Protein AF-A0A0H5R358-F1 (afdb_monomer_lite)

Organism: NCBI:txid70186

InterPro domains:
  IPR004839 Aminotransferase, class I/classII, large domain [PF00155] (1-99)
  IPR015421 Pyridoxal phosphate-dependent transferase, major domain [G3DSA:3.40.640.10] (1-116)
  IPR015424 Pyridoxal phosphate-dependent transferase [SSF53383] (1-112)
  IPR050087 8-amino-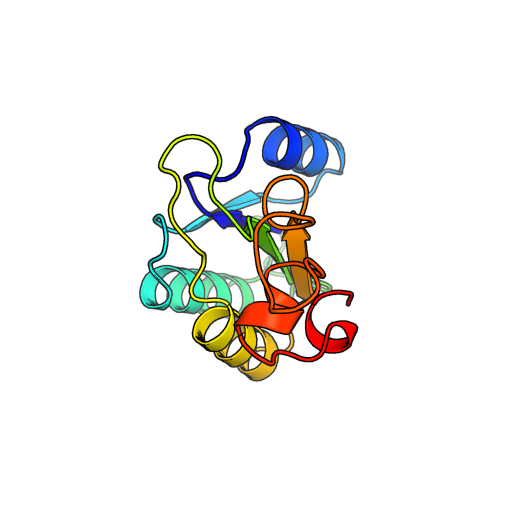7-oxononanoate synthase class-II [PTHR13693] (1-115)

Structure (mmCIF, N/CA/C/O backbone):
data_AF-A0A0H5R358-F1
#
_entry.id   AF-A0A0H5R358-F1
#
loop_
_atom_site.group_PDB
_atom_site.id
_atom_site.type_symbol
_atom_site.label_atom_id
_atom_site.label_alt_id
_atom_site.label_comp_id
_atom_site.label_asym_id
_atom_site.label_entity_id
_atom_site.label_seq_id
_atom_site.pdbx_PDB_ins_code
_atom_site.Cartn_x
_atom_site.Cartn_y
_atom_site.Cartn_z
_atom_site.occupancy
_atom_site.B_iso_or_equiv
_atom_site.auth_seq_id
_atom_site.auth_comp_id
_atom_site.auth_asym_id
_atom_site.auth_atom_id
_atom_site.pdbx_PDB_model_num
ATOM 1 N N . ILE A 1 1 ? 7.363 -2.972 -6.945 1.00 93.75 1 ILE A N 1
ATOM 2 C CA . ILE A 1 1 ? 6.728 -2.533 -5.684 1.00 93.75 1 ILE A CA 1
ATOM 3 C C . ILE A 1 1 ? 6.720 -1.013 -5.681 1.00 93.75 1 ILE A C 1
ATOM 5 O O . ILE A 1 1 ? 7.726 -0.417 -6.056 1.00 93.75 1 ILE A O 1
ATOM 9 N N . ILE A 1 2 ? 5.587 -0.406 -5.356 1.00 95.81 2 ILE A N 1
ATOM 10 C CA . ILE A 1 2 ? 5.404 1.039 -5.220 1.00 95.81 2 ILE A CA 1
ATOM 11 C C . ILE A 1 2 ? 5.009 1.283 -3.761 1.00 95.81 2 ILE A C 1
ATOM 13 O O . ILE A 1 2 ? 4.002 0.745 -3.319 1.00 95.81 2 ILE A O 1
ATOM 17 N N . SER A 1 3 ? 5.826 2.013 -3.010 1.00 95.31 3 SER A N 1
ATOM 18 C CA . SER A 1 3 ? 5.650 2.238 -1.569 1.00 95.31 3 SER A CA 1
ATOM 19 C C . SER A 1 3 ? 5.362 3.704 -1.291 1.00 95.31 3 SER A C 1
ATOM 21 O O . SER A 1 3 ? 5.965 4.560 -1.940 1.00 95.31 3 SER A O 1
ATOM 23 N N . ASP A 1 4 ? 4.505 3.990 -0.316 1.00 95.00 4 ASP A N 1
ATOM 24 C CA . ASP A 1 4 ? 4.412 5.332 0.266 1.00 95.00 4 ASP A CA 1
ATOM 25 C C . ASP A 1 4 ? 5.766 5.703 0.904 1.00 95.00 4 ASP A C 1
ATOM 27 O O . ASP A 1 4 ? 6.511 4.814 1.348 1.00 95.00 4 ASP A O 1
ATOM 31 N N . SER A 1 5 ? 6.126 6.989 0.892 1.00 92.94 5 SER A N 1
ATOM 32 C CA . SER A 1 5 ? 7.395 7.481 1.436 1.00 92.94 5 SER A CA 1
ATOM 33 C C . SER A 1 5 ? 7.502 7.403 2.957 1.00 92.94 5 SER A C 1
ATOM 35 O O . SER A 1 5 ? 8.629 7.345 3.446 1.00 92.94 5 SER A O 1
ATOM 37 N N . CYS A 1 6 ? 6.379 7.380 3.682 1.00 90.88 6 CYS A N 1
ATOM 38 C CA . CYS A 1 6 ? 6.351 7.244 5.143 1.00 90.88 6 CYS A CA 1
ATOM 39 C C . CYS A 1 6 ? 6.057 5.814 5.616 1.00 90.88 6 CYS A C 1
ATOM 41 O O . CYS A 1 6 ? 5.940 5.585 6.815 1.00 90.88 6 CYS A O 1
ATOM 43 N N . ASN A 1 7 ? 5.985 4.833 4.707 1.00 86.88 7 ASN A N 1
ATOM 44 C CA . ASN A 1 7 ? 5.925 3.432 5.124 1.00 86.88 7 ASN A CA 1
ATOM 45 C C . ASN A 1 7 ? 7.152 3.061 5.963 1.00 86.88 7 ASN A C 1
ATOM 47 O O . ASN A 1 7 ? 8.292 3.437 5.659 1.00 86.88 7 ASN A O 1
ATOM 51 N N . HIS A 1 8 ? 6.925 2.219 6.961 1.00 78.44 8 HIS A N 1
ATOM 52 C CA . HIS A 1 8 ? 7.939 1.723 7.859 1.00 78.44 8 HIS A CA 1
ATOM 53 C C . HIS A 1 8 ? 9.056 1.029 7.077 1.00 78.44 8 HIS A C 1
ATOM 55 O O . HIS A 1 8 ? 8.849 0.208 6.174 1.00 78.44 8 HIS A O 1
ATOM 61 N N . SER A 1 9 ? 10.292 1.354 7.452 1.00 71.88 9 SER A N 1
ATOM 62 C CA . SER A 1 9 ? 11.487 0.905 6.734 1.00 71.88 9 SER A CA 1
ATOM 63 C C . SER A 1 9 ? 11.598 -0.624 6.623 1.00 71.88 9 SER A C 1
ATOM 65 O O . SER A 1 9 ? 12.171 -1.118 5.648 1.00 71.88 9 SER A O 1
ATOM 67 N N . SER A 1 10 ? 11.004 -1.385 7.554 1.00 73.75 10 SER A N 1
ATOM 68 C CA . SER A 1 10 ? 10.988 -2.856 7.512 1.00 73.75 10 SER A CA 1
ATOM 69 C C . SER A 1 10 ? 10.298 -3.407 6.259 1.00 73.75 10 SER A C 1
ATOM 71 O O . SER A 1 10 ? 10.812 -4.346 5.646 1.00 73.75 10 SER A O 1
ATOM 73 N N . ILE A 1 11 ? 9.194 -2.792 5.823 1.00 72.50 11 ILE A N 1
ATOM 74 C CA . ILE A 1 11 ? 8.452 -3.176 4.615 1.00 72.50 11 ILE A CA 1
ATOM 75 C C . ILE A 1 11 ? 9.332 -2.962 3.382 1.00 72.50 11 ILE A C 1
ATOM 77 O O . ILE A 1 11 ? 9.452 -3.833 2.516 1.00 72.50 11 ILE A O 1
ATOM 81 N N . VAL A 1 12 ? 10.000 -1.808 3.319 1.00 71.06 12 VAL A N 1
ATOM 82 C CA . VAL A 1 12 ?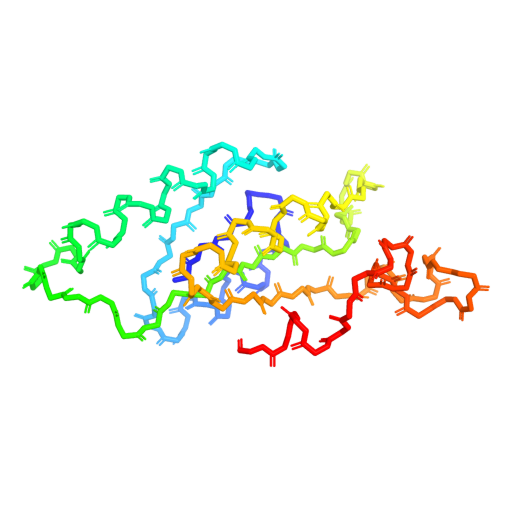 10.884 -1.439 2.207 1.00 71.06 12 VAL A CA 1
ATOM 83 C C . VAL A 1 12 ? 12.093 -2.374 2.137 1.00 71.06 12 VAL A C 1
ATOM 85 O O . VAL A 1 12 ? 12.491 -2.784 1.046 1.00 71.06 12 VAL A O 1
ATOM 88 N N . ILE A 1 13 ? 12.668 -2.751 3.281 1.00 75.56 13 ILE A N 1
ATOM 89 C CA . ILE A 1 13 ? 13.791 -3.696 3.351 1.00 75.56 13 ILE A CA 1
ATOM 90 C C . ILE A 1 13 ? 13.354 -5.091 2.887 1.00 75.56 13 ILE A C 1
ATOM 92 O O . ILE A 1 13 ? 14.015 -5.668 2.020 1.00 75.56 13 ILE A O 1
ATOM 96 N N . GLY A 1 14 ? 12.222 -5.607 3.375 1.00 77.88 14 GLY A N 1
ATOM 97 C CA . GLY A 1 14 ? 11.674 -6.895 2.929 1.00 77.88 14 GLY A CA 1
ATOM 98 C C . GLY A 1 14 ? 11.402 -6.922 1.420 1.00 77.88 14 GLY A C 1
ATOM 99 O O . GLY A 1 14 ? 11.777 -7.866 0.722 1.00 77.88 14 GLY A O 1
ATOM 100 N N . ALA A 1 15 ? 10.856 -5.828 0.884 1.00 75.62 15 ALA A N 1
ATOM 101 C CA . ALA A 1 15 ? 10.660 -5.636 -0.548 1.00 75.62 15 ALA A CA 1
ATOM 102 C C . ALA A 1 15 ? 11.980 -5.678 -1.343 1.00 75.62 15 ALA A C 1
ATOM 104 O O . ALA A 1 15 ? 12.011 -6.265 -2.427 1.00 75.62 15 ALA A O 1
ATOM 105 N N . ARG A 1 16 ? 13.082 -5.114 -0.824 1.00 75.94 16 ARG A N 1
ATOM 106 C CA . ARG A 1 16 ? 14.395 -5.150 -1.505 1.00 75.94 16 ARG A CA 1
ATOM 107 C C . ARG A 1 16 ? 14.963 -6.561 -1.577 1.00 75.94 16 ARG A C 1
ATOM 109 O O . ARG A 1 16 ? 15.494 -6.941 -2.618 1.00 75.94 16 ARG A O 1
ATOM 116 N N . LEU A 1 17 ? 14.819 -7.338 -0.504 1.00 81.25 17 LEU A N 1
ATOM 117 C CA . LEU A 1 17 ? 15.312 -8.718 -0.437 1.00 81.25 17 LEU A CA 1
ATOM 118 C C . LEU A 1 17 ? 14.615 -9.644 -1.446 1.00 81.25 17 LEU A C 1
ATOM 120 O O . LEU A 1 17 ? 15.211 -10.619 -1.890 1.00 81.25 17 LEU A O 1
ATOM 124 N N . SER A 1 18 ? 13.396 -9.306 -1.880 1.00 80.38 18 SER A N 1
ATOM 125 C CA . SER A 1 18 ? 12.670 -10.055 -2.917 1.00 80.38 18 SER A CA 1
ATOM 126 C C . SER A 1 18 ? 13.233 -9.896 -4.342 1.00 80.38 18 SER A C 1
ATOM 128 O O . SER A 1 18 ? 12.768 -10.562 -5.266 1.00 80.38 18 SER A O 1
ATOM 130 N N . GLY A 1 19 ? 14.191 -8.984 -4.559 1.00 83.50 19 GLY A N 1
ATOM 131 C CA . GLY A 1 19 ? 14.699 -8.637 -5.892 1.00 83.50 19 GLY A CA 1
ATOM 132 C C . GLY A 1 19 ? 13.748 -7.764 -6.722 1.00 83.50 19 GLY A C 1
ATOM 133 O O . GLY A 1 19 ? 14.028 -7.466 -7.886 1.00 83.50 19 GLY A O 1
ATOM 134 N N . ALA A 1 20 ? 12.625 -7.327 -6.148 1.00 88.00 20 ALA A N 1
ATOM 135 C CA . ALA A 1 20 ? 11.695 -6.428 -6.812 1.00 88.00 20 ALA A CA 1
ATOM 136 C C . ALA A 1 20 ? 12.289 -5.024 -7.002 1.00 88.00 20 ALA A C 1
ATOM 138 O O . ALA A 1 20 ? 12.970 -4.476 -6.136 1.00 88.00 20 ALA A O 1
ATOM 139 N N . VAL A 1 21 ? 11.944 -4.381 -8.120 1.00 91.50 21 VAL A N 1
ATOM 140 C CA . VAL A 1 21 ? 12.214 -2.949 -8.293 1.00 91.50 21 VAL A CA 1
ATOM 141 C C . VAL A 1 21 ? 11.262 -2.156 -7.407 1.00 91.50 21 VAL A C 1
ATOM 143 O O . VAL A 1 21 ? 10.040 -2.338 -7.471 1.00 91.50 21 VAL A O 1
ATOM 146 N N . ILE A 1 22 ? 11.835 -1.266 -6.602 1.00 92.00 22 ILE A N 1
ATOM 147 C CA . ILE A 1 22 ? 11.098 -0.389 -5.697 1.00 92.00 22 ILE A CA 1
ATOM 148 C C . ILE A 1 22 ? 11.017 1.004 -6.299 1.00 92.00 22 ILE A C 1
ATOM 150 O O . ILE A 1 22 ? 12.016 1.563 -6.752 1.00 92.00 22 ILE A O 1
ATOM 154 N N . LYS A 1 23 ? 9.813 1.560 -6.279 1.00 94.31 23 LYS A N 1
ATOM 155 C CA . LYS A 1 23 ? 9.551 2.978 -6.490 1.00 94.31 23 LYS A CA 1
ATOM 156 C C . LYS A 1 23 ? 8.833 3.517 -5.264 1.00 94.31 23 LYS A C 1
ATOM 158 O O . LYS A 1 23 ? 8.128 2.768 -4.5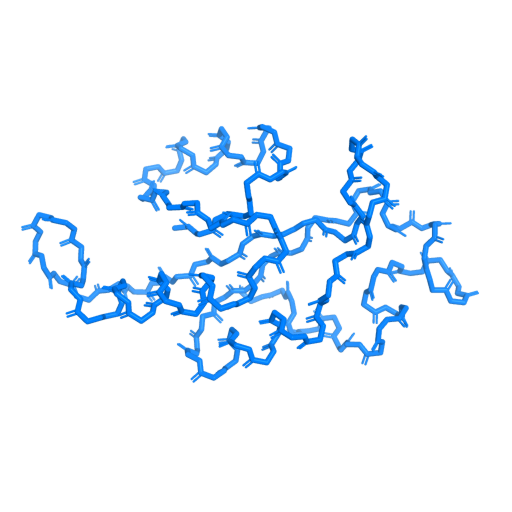93 1.00 94.31 23 LYS A O 1
ATOM 163 N N . VAL A 1 24 ? 9.025 4.795 -4.990 1.00 95.06 24 VAL A N 1
ATOM 164 C CA . VAL A 1 24 ? 8.392 5.483 -3.867 1.00 95.06 24 VAL A CA 1
ATOM 165 C C . VAL A 1 24 ? 7.528 6.599 -4.432 1.00 95.06 24 VAL A C 1
ATOM 167 O O . VAL A 1 24 ? 7.977 7.282 -5.356 1.00 95.06 24 VAL A O 1
ATOM 170 N N . PHE A 1 25 ? 6.305 6.736 -3.927 1.00 96.88 25 PHE A N 1
ATOM 171 C CA . PHE A 1 25 ? 5.449 7.894 -4.183 1.00 96.88 25 PHE A CA 1
ATOM 172 C C . PHE A 1 25 ? 5.411 8.782 -2.939 1.00 96.88 25 PHE A C 1
ATOM 174 O O . PHE A 1 25 ? 5.696 8.316 -1.835 1.00 96.88 25 PHE A O 1
ATOM 181 N N . LYS A 1 26 ? 5.133 10.071 -3.128 1.00 96.81 26 LYS A N 1
ATOM 182 C CA . LYS A 1 26 ? 5.050 11.028 -2.016 1.00 96.81 26 LYS A CA 1
ATOM 183 C C . LYS A 1 26 ? 3.927 10.661 -1.045 1.00 96.81 26 LYS A C 1
ATOM 185 O O . LYS A 1 26 ? 2.865 10.225 -1.478 1.00 96.81 26 LYS A O 1
ATOM 190 N N . HIS A 1 27 ? 4.165 10.902 0.241 1.00 95.38 27 HIS A N 1
ATOM 191 C CA . HIS A 1 27 ? 3.235 10.573 1.313 1.00 95.38 27 HIS A CA 1
ATOM 192 C C . HIS A 1 27 ? 1.814 11.080 1.045 1.00 95.38 27 HIS A C 1
ATOM 194 O O . HIS A 1 27 ? 1.629 12.272 0.792 1.00 95.38 27 HIS A O 1
ATOM 200 N N . GLN A 1 28 ? 0.840 10.166 1.062 1.00 92.50 28 GLN A N 1
ATOM 201 C CA . GLN A 1 28 ? -0.584 10.433 0.798 1.00 92.50 28 GLN A CA 1
ATOM 202 C C . GLN A 1 28 ? -0.901 11.130 -0.545 1.00 92.50 28 GLN A C 1
ATOM 204 O O . GLN A 1 28 ? -2.033 11.555 -0.782 1.00 92.50 28 GLN A O 1
ATOM 209 N N . ASP A 1 29 ? 0.052 11.207 -1.477 1.00 97.25 29 ASP A N 1
ATOM 210 C CA . ASP A 1 29 ? -0.145 11.830 -2.787 1.00 97.25 29 ASP A CA 1
ATOM 211 C C . ASP A 1 29 ? -0.621 10.785 -3.803 1.00 97.25 29 ASP A C 1
ATOM 213 O O . ASP A 1 29 ? 0.149 10.122 -4.511 1.00 97.25 29 ASP A O 1
ATOM 217 N N . THR A 1 30 ? -1.939 10.638 -3.889 1.00 96.38 30 THR A N 1
ATOM 218 C CA . THR A 1 30 ? -2.588 9.703 -4.815 1.00 96.38 30 THR A CA 1
ATOM 219 C C . THR A 1 30 ? -2.361 10.073 -6.286 1.00 96.38 30 THR A C 1
ATOM 221 O O . THR A 1 30 ? -2.330 9.190 -7.149 1.00 96.38 30 THR A O 1
ATOM 224 N N . SER A 1 31 ? -2.103 11.349 -6.587 1.00 97.94 31 SER A N 1
ATOM 225 C CA . SER A 1 31 ? -1.746 11.790 -7.940 1.00 97.94 31 SER A CA 1
ATOM 226 C C . SER A 1 31 ? -0.344 11.317 -8.323 1.00 97.94 31 SER A C 1
ATOM 228 O O . SER A 1 31 ? -0.124 10.842 -9.444 1.00 97.94 31 SER A O 1
ATOM 230 N N . ASP A 1 32 ? 0.608 11.386 -7.391 1.00 98.50 32 ASP A N 1
ATOM 231 C CA . ASP A 1 32 ? 1.961 10.868 -7.591 1.00 98.50 32 ASP A CA 1
ATOM 232 C C . ASP A 1 32 ? 1.977 9.336 -7.700 1.00 98.50 32 ASP A C 1
ATOM 234 O O . ASP A 1 32 ? 2.648 8.782 -8.581 1.00 98.50 32 ASP A O 1
ATOM 238 N N . LEU A 1 33 ? 1.166 8.649 -6.887 1.00 98.44 33 LEU A N 1
ATOM 239 C CA . LEU A 1 33 ? 0.933 7.208 -7.004 1.00 98.44 33 LEU A CA 1
ATOM 240 C C . LEU A 1 33 ? 0.456 6.834 -8.416 1.00 98.44 33 LEU A C 1
ATOM 242 O O . LEU A 1 33 ? 1.069 5.990 -9.081 1.00 98.44 33 LEU A O 1
ATOM 246 N N . GLU A 1 34 ? -0.606 7.480 -8.908 1.00 98.38 34 GLU A N 1
ATOM 247 C CA . GLU A 1 34 ? -1.148 7.222 -10.245 1.00 98.38 34 GLU A CA 1
ATOM 248 C C . GLU A 1 34 ? -0.109 7.506 -11.340 1.00 98.38 34 GLU A C 1
ATOM 250 O O . GLU A 1 34 ? 0.067 6.701 -12.265 1.00 98.38 34 GLU A O 1
ATOM 255 N N . ARG A 1 35 ? 0.646 8.604 -11.220 1.00 98.50 35 ARG A N 1
ATOM 256 C CA . ARG A 1 35 ? 1.740 8.947 -12.140 1.00 98.50 35 ARG A CA 1
ATOM 257 C C . ARG A 1 35 ? 2.789 7.834 -12.207 1.00 98.50 35 ARG A C 1
ATOM 259 O O . ARG A 1 35 ? 3.205 7.446 -13.305 1.00 98.50 35 ARG A O 1
ATOM 266 N N . ILE A 1 36 ? 3.210 7.293 -11.064 1.00 98.19 36 ILE A N 1
ATOM 267 C CA . ILE A 1 36 ? 4.228 6.234 -10.988 1.00 98.19 36 ILE A CA 1
ATOM 268 C C . ILE A 1 36 ? 3.702 4.909 -11.545 1.00 98.19 36 ILE A C 1
ATOM 270 O O . ILE A 1 36 ? 4.447 4.215 -12.252 1.00 98.19 36 ILE A O 1
ATOM 274 N N . ILE A 1 37 ? 2.439 4.561 -11.286 1.00 98.19 37 ILE A N 1
ATOM 275 C CA . ILE A 1 37 ? 1.791 3.374 -11.864 1.00 98.19 37 ILE A CA 1
ATOM 276 C C . ILE A 1 37 ? 1.775 3.483 -13.388 1.00 98.19 37 ILE A C 1
ATOM 278 O O . ILE A 1 37 ? 2.313 2.606 -14.071 1.00 98.19 37 ILE A O 1
ATOM 282 N N . ARG A 1 38 ? 1.254 4.591 -13.931 1.00 98.12 38 ARG A N 1
ATOM 283 C CA . ARG A 1 38 ? 1.191 4.836 -15.381 1.00 98.12 38 ARG A CA 1
ATOM 284 C C . ARG A 1 38 ? 2.565 4.743 -16.025 1.00 98.12 38 ARG A C 1
ATOM 286 O O . ARG A 1 38 ? 2.741 4.012 -16.995 1.00 98.12 38 ARG A O 1
ATOM 293 N N . HIS A 1 39 ? 3.561 5.421 -15.457 1.00 97.56 39 HIS A N 1
ATOM 294 C CA . HIS A 1 39 ? 4.931 5.363 -15.961 1.00 97.56 39 HIS A CA 1
ATOM 295 C C . HIS A 1 39 ? 5.488 3.932 -15.931 1.00 97.56 39 HIS A C 1
ATOM 297 O O . HIS A 1 39 ? 6.234 3.525 -16.821 1.00 97.56 39 HIS A O 1
ATOM 303 N N . SER A 1 40 ? 5.170 3.150 -14.900 1.00 96.81 40 SER A N 1
ATOM 304 C CA . SER A 1 40 ? 5.637 1.764 -14.794 1.00 96.81 40 SER A CA 1
ATOM 305 C C . SER A 1 40 ? 4.994 0.870 -15.853 1.00 96.81 40 SER A C 1
ATOM 307 O O . SER A 1 40 ? 5.700 0.064 -16.453 1.00 96.81 40 SER A O 1
ATOM 309 N N . ILE A 1 41 ? 3.707 1.062 -16.144 1.00 96.69 41 ILE A N 1
ATOM 310 C CA . ILE A 1 41 ? 2.989 0.342 -17.204 1.00 96.69 41 ILE A CA 1
ATOM 311 C C . ILE A 1 41 ? 3.531 0.717 -18.589 1.00 96.69 41 ILE A C 1
ATOM 313 O O . ILE A 1 41 ? 3.856 -0.171 -19.370 1.00 96.69 41 ILE A O 1
ATOM 317 N N . ILE A 1 42 ? 3.680 2.015 -18.877 1.00 96.62 42 ILE A N 1
ATOM 318 C CA . ILE A 1 42 ? 4.098 2.520 -20.196 1.00 96.62 42 ILE A CA 1
ATOM 319 C C . ILE A 1 42 ? 5.530 2.093 -20.537 1.00 96.62 42 ILE A C 1
ATOM 321 O O . ILE A 1 42 ? 5.808 1.692 -21.663 1.00 96.62 42 ILE A O 1
ATOM 325 N N . HIS A 1 43 ? 6.455 2.194 -19.580 1.00 96.06 43 HIS A N 1
ATOM 326 C CA . HIS A 1 43 ? 7.880 1.991 -19.857 1.00 96.06 43 HIS A CA 1
ATOM 327 C C . HIS A 1 43 ? 8.397 0.591 -19.513 1.00 96.06 43 HIS A C 1
ATOM 329 O O . HIS A 1 43 ? 9.528 0.263 -19.884 1.00 96.06 43 HIS A O 1
ATOM 335 N N . GLY A 1 44 ? 7.604 -0.214 -18.803 1.00 94.44 44 GLY A N 1
ATOM 336 C CA . GLY A 1 44 ? 7.987 -1.554 -18.380 1.00 94.44 44 GLY A CA 1
ATOM 337 C C . GLY A 1 44 ? 9.192 -1.565 -17.434 1.00 94.44 44 GLY A C 1
ATOM 338 O O . GLY A 1 44 ? 9.439 -0.627 -16.667 1.00 94.44 44 GLY A O 1
ATOM 339 N N . GLN A 1 45 ? 9.931 -2.669 -17.456 1.00 93.69 45 GLN A N 1
ATOM 340 C CA . GLN A 1 45 ? 11.113 -2.882 -16.624 1.00 93.69 45 GLN A CA 1
ATOM 341 C C . GLN A 1 45 ? 12.303 -2.013 -17.089 1.00 93.69 45 GLN A C 1
ATOM 343 O O . GLN A 1 45 ? 12.540 -1.920 -18.295 1.00 93.69 45 GLN A O 1
ATOM 348 N N . PRO A 1 46 ? 13.125 -1.441 -16.180 1.00 88.88 46 PRO A N 1
ATOM 349 C CA . PRO A 1 46 ? 14.139 -0.433 -16.529 1.00 88.88 46 PRO A CA 1
ATOM 350 C C . PRO A 1 46 ? 15.178 -0.866 -17.572 1.00 88.88 46 PRO A C 1
ATOM 352 O O . PRO A 1 46 ? 15.678 -0.027 -18.313 1.00 88.88 46 PRO A O 1
ATOM 355 N N . ARG A 1 47 ? 15.507 -2.164 -17.633 1.00 88.44 47 ARG A N 1
ATOM 356 C CA . ARG A 1 47 ? 16.514 -2.709 -18.561 1.00 88.44 47 ARG A CA 1
ATOM 357 C C . ARG A 1 47 ? 15.896 -3.408 -19.765 1.00 88.44 47 ARG A C 1
ATOM 359 O O . ARG A 1 47 ? 16.270 -3.135 -20.895 1.00 88.44 47 ARG A O 1
ATOM 366 N N . SER A 1 48 ? 14.950 -4.310 -19.523 1.00 92.88 48 SER A N 1
ATOM 367 C CA . SER A 1 48 ? 14.377 -5.154 -20.574 1.00 92.88 48 SER A CA 1
ATOM 368 C C . SER A 1 48 ? 13.226 -4.488 -21.327 1.00 92.88 48 SER A C 1
ATOM 370 O O . SER A 1 48 ? 12.815 -5.009 -22.359 1.00 92.88 48 SER A O 1
ATOM 372 N N . ARG A 1 49 ? 12.660 -3.392 -20.790 1.00 93.44 49 ARG A N 1
ATOM 373 C CA . ARG A 1 49 ? 11.418 -2.744 -21.257 1.00 93.44 49 ARG A CA 1
ATOM 374 C C . ARG A 1 49 ? 10.208 -3.681 -21.326 1.00 93.44 49 ARG A C 1
ATOM 376 O O . ARG A 1 49 ? 9.154 -3.294 -21.817 1.00 93.44 49 ARG A O 1
ATOM 383 N N . ARG A 1 50 ? 10.330 -4.905 -20.803 1.00 95.31 50 ARG A N 1
ATOM 384 C CA . ARG A 1 50 ? 9.229 -5.865 -20.759 1.00 95.31 50 ARG A CA 1
ATOM 385 C C . ARG A 1 50 ? 8.136 -5.353 -19.822 1.00 95.31 50 ARG A C 1
ATOM 387 O O . ARG A 1 50 ? 8.470 -4.723 -18.812 1.00 95.31 50 ARG A O 1
ATOM 394 N N . PRO A 1 51 ? 6.860 -5.652 -20.107 1.00 95.56 51 PRO A N 1
ATOM 395 C CA . PRO A 1 51 ? 5.774 -5.359 -19.187 1.00 95.56 51 PRO A CA 1
ATOM 396 C C . PRO A 1 51 ? 6.032 -5.946 -17.795 1.00 95.56 51 PRO A C 1
ATOM 398 O O . PRO A 1 51 ? 6.669 -6.994 -17.637 1.00 95.56 51 PRO A O 1
ATOM 401 N N . TRP A 1 52 ? 5.528 -5.265 -16.772 1.00 94.81 52 TRP A N 1
ATOM 402 C CA . TRP A 1 52 ? 5.478 -5.829 -15.428 1.00 94.81 52 TRP A CA 1
ATOM 403 C C . TRP A 1 52 ? 4.390 -6.895 -15.371 1.00 94.81 52 TRP A C 1
ATOM 405 O O . TRP A 1 52 ? 3.265 -6.649 -15.791 1.00 94.81 52 TRP A O 1
ATOM 415 N N . THR A 1 53 ? 4.711 -8.064 -14.823 1.00 92.25 53 THR A N 1
ATOM 416 C CA . THR A 1 53 ? 3.713 -9.114 -14.568 1.00 92.25 53 THR A CA 1
ATOM 417 C C . THR A 1 53 ? 2.884 -8.817 -13.325 1.00 92.25 53 THR A C 1
ATOM 419 O O . THR A 1 53 ? 1.726 -9.214 -13.251 1.00 92.25 53 THR A O 1
ATOM 422 N N . LYS A 1 54 ? 3.471 -8.114 -12.348 1.00 93.00 54 LYS A N 1
ATOM 423 C CA . LYS A 1 54 ? 2.809 -7.667 -11.122 1.00 93.00 54 LYS A CA 1
ATOM 424 C C . LYS A 1 54 ? 3.332 -6.298 -10.700 1.00 93.00 54 LYS A C 1
ATOM 426 O O . LYS A 1 54 ? 4.542 -6.063 -10.688 1.00 93.00 54 LYS A O 1
ATOM 431 N N . ILE A 1 55 ? 2.416 -5.420 -10.306 1.00 95.50 55 ILE A N 1
ATOM 432 C CA . ILE A 1 55 ? 2.714 -4.154 -9.636 1.00 95.50 55 ILE A CA 1
ATOM 433 C C . ILE A 1 55 ? 1.988 -4.193 -8.295 1.00 95.50 55 ILE A C 1
ATOM 435 O O . ILE A 1 55 ? 0.765 -4.225 -8.270 1.00 95.50 55 ILE A O 1
ATOM 439 N N . LEU A 1 56 ? 2.754 -4.224 -7.207 1.00 95.00 56 LEU A N 1
ATOM 440 C CA . LEU A 1 56 ? 2.246 -4.186 -5.838 1.00 95.00 56 LEU A CA 1
ATOM 441 C C . LEU A 1 56 ? 2.422 -2.780 -5.268 1.00 95.00 56 LEU A C 1
ATOM 443 O O . LEU A 1 56 ? 3.553 -2.285 -5.253 1.00 95.00 56 LEU A O 1
ATOM 447 N N . VAL A 1 57 ? 1.325 -2.174 -4.828 1.00 95.88 57 VAL A N 1
ATOM 448 C CA . VAL A 1 57 ? 1.266 -0.922 -4.070 1.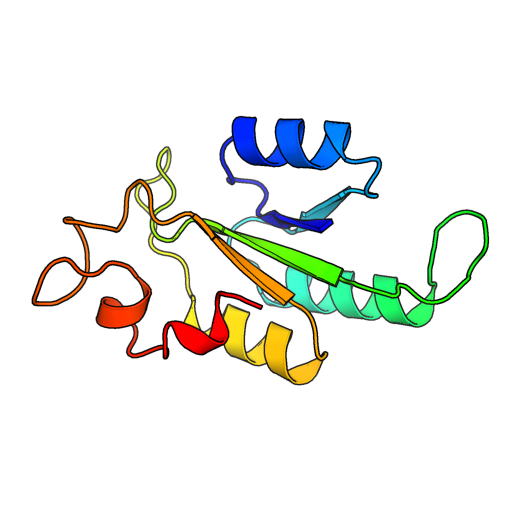00 95.88 57 VAL A CA 1
ATOM 449 C C . VAL A 1 57 ? 1.202 -1.257 -2.585 1.00 95.88 57 VAL A C 1
ATOM 451 O O . VAL A 1 57 ? 0.479 -2.173 -2.201 1.00 95.88 57 VAL A O 1
ATOM 454 N N . VAL A 1 58 ? 1.968 -0.543 -1.766 1.00 94.50 58 VAL A N 1
ATOM 455 C CA . VAL A 1 58 ? 2.045 -0.770 -0.320 1.00 94.50 58 VAL A CA 1
ATOM 456 C C . VAL A 1 58 ? 1.809 0.534 0.432 1.00 94.50 58 VAL A C 1
ATOM 458 O O . VAL A 1 58 ? 2.453 1.536 0.112 1.00 94.50 58 VAL A O 1
ATOM 461 N N . VAL A 1 59 ? 0.923 0.504 1.427 1.00 94.50 59 VAL A N 1
ATOM 462 C CA . VAL A 1 59 ? 0.566 1.625 2.321 1.00 94.50 59 VAL A CA 1
ATOM 463 C C . VAL A 1 59 ? 0.360 1.117 3.754 1.00 94.50 59 VAL A C 1
ATOM 465 O O . VAL A 1 59 ? 0.114 -0.077 3.938 1.00 94.50 59 VAL A O 1
ATOM 468 N N . GLU A 1 60 ? 0.405 1.998 4.751 1.00 92.44 60 GLU A N 1
ATOM 469 C CA . GLU A 1 60 ? -0.027 1.701 6.128 1.00 92.44 60 GLU A CA 1
ATOM 470 C C . GLU A 1 60 ? -1.453 2.201 6.367 1.00 92.44 60 GLU A C 1
ATOM 472 O O . GLU A 1 60 ? -1.842 3.242 5.847 1.00 92.44 60 GLU A O 1
ATOM 477 N N . GLY A 1 61 ? -2.248 1.478 7.158 1.00 91.38 61 GLY A N 1
ATOM 478 C CA . GLY A 1 61 ? -3.584 1.924 7.558 1.00 91.38 61 GLY A CA 1
ATOM 479 C C . GLY A 1 61 ? -3.537 3.156 8.466 1.00 91.38 61 GLY A C 1
ATOM 480 O O . GLY A 1 61 ? -4.258 4.127 8.229 1.00 91.38 61 GLY A O 1
ATOM 481 N N . ILE A 1 62 ? -2.657 3.118 9.472 1.00 92.56 62 ILE A N 1
ATOM 482 C CA . ILE A 1 62 ? -2.222 4.282 10.254 1.00 92.56 62 ILE A CA 1
ATOM 483 C C . ILE A 1 62 ? -0.713 4.388 10.116 1.00 92.56 62 ILE A C 1
ATOM 485 O O . ILE A 1 62 ? -0.009 3.440 10.464 1.00 92.56 62 ILE A O 1
ATOM 489 N N . TYR A 1 63 ? -0.237 5.552 9.689 1.00 89.75 63 TYR A N 1
ATOM 490 C 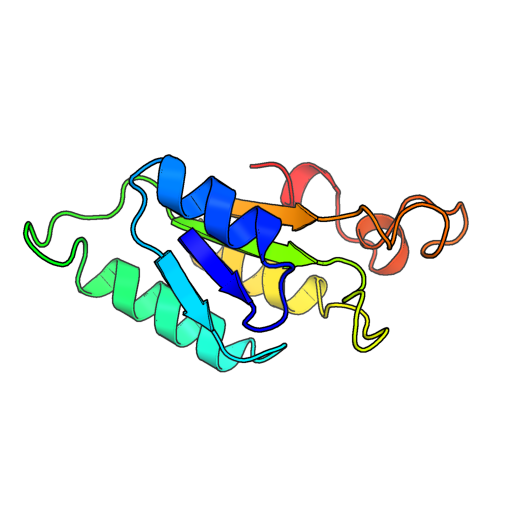CA . TYR A 1 63 ? 1.185 5.853 9.635 1.00 89.75 63 TYR A CA 1
ATOM 491 C C . TYR A 1 63 ? 1.710 6.100 11.041 1.00 89.75 63 TYR A C 1
ATOM 493 O O . TYR A 1 63 ? 1.310 7.037 11.730 1.00 89.75 63 TYR A O 1
ATOM 501 N N . SER A 1 64 ? 2.576 5.200 11.493 1.00 76.88 64 SER A N 1
ATOM 502 C CA . SER A 1 64 ? 3.013 5.118 12.890 1.00 76.88 64 SER A CA 1
ATOM 503 C C . SER A 1 64 ? 3.714 6.363 13.439 1.00 76.88 64 SER A C 1
ATOM 505 O O . SER A 1 64 ? 3.598 6.642 14.633 1.00 76.88 64 SER A O 1
ATOM 507 N N . MET A 1 65 ? 4.449 7.085 12.593 1.00 76.69 65 MET A N 1
ATOM 508 C CA . MET A 1 65 ? 5.285 8.213 13.011 1.00 76.69 65 MET A CA 1
ATOM 509 C C . MET A 1 65 ? 4.487 9.519 13.068 1.00 76.69 65 MET A C 1
ATOM 511 O O . MET A 1 65 ? 4.725 10.352 13.940 1.00 76.69 65 MET A O 1
ATOM 515 N N . GLU A 1 66 ? 3.517 9.679 12.173 1.00 80.56 66 GLU A N 1
ATOM 516 C CA . GLU A 1 66 ? 2.719 10.893 12.012 1.00 80.56 66 GLU A CA 1
ATOM 517 C C . GLU A 1 66 ? 1.326 10.771 12.654 1.00 80.56 66 GLU A C 1
ATOM 519 O O . GLU A 1 66 ? 0.699 11.778 12.976 1.00 80.56 66 GLU A O 1
ATOM 524 N N . GLY A 1 67 ? 0.838 9.544 12.869 1.00 83.19 67 GLY A N 1
ATOM 525 C CA . GLY A 1 67 ? -0.514 9.257 13.359 1.00 83.19 67 GLY A CA 1
ATOM 526 C C . GLY A 1 67 ? -1.607 9.474 12.309 1.00 83.19 67 GLY A C 1
ATOM 527 O O . GLY A 1 67 ? -2.794 9.480 12.641 1.00 83.19 67 GLY A O 1
ATOM 528 N N . GLU A 1 68 ? -1.223 9.674 11.050 1.00 91.12 68 GLU A N 1
ATOM 529 C CA . GLU A 1 68 ? -2.147 9.971 9.965 1.00 91.12 68 GLU A CA 1
ATOM 530 C C . GLU A 1 68 ? -2.832 8.701 9.447 1.00 91.12 68 GLU A C 1
ATOM 532 O O . GLU A 1 68 ? -2.256 7.612 9.412 1.00 91.12 68 GLU A O 1
ATOM 537 N N . ILE A 1 69 ? -4.091 8.849 9.038 1.00 93.38 69 ILE A N 1
ATOM 538 C CA . ILE A 1 69 ? -4.913 7.761 8.511 1.00 93.38 69 ILE A CA 1
ATOM 539 C C . ILE A 1 69 ? -4.816 7.777 6.987 1.00 93.38 69 ILE A C 1
ATOM 541 O O . ILE A 1 69 ? -5.058 8.809 6.366 1.00 93.38 69 ILE A O 1
ATOM 545 N N . CYS A 1 70 ? -4.513 6.634 6.373 1.00 93.88 70 CYS A N 1
ATOM 546 C CA . CYS A 1 70 ? -4.449 6.536 4.918 1.00 93.88 70 CYS A CA 1
ATOM 547 C C . CYS A 1 70 ? -5.812 6.804 4.258 1.00 93.88 70 CYS A C 1
ATOM 549 O O . CYS A 1 70 ? -6.826 6.211 4.640 1.00 93.88 70 CYS A O 1
ATOM 551 N N . ASP A 1 71 ? -5.820 7.612 3.191 1.00 94.19 71 ASP A N 1
ATOM 552 C CA . ASP A 1 71 ? -6.944 7.705 2.250 1.00 94.19 71 ASP A CA 1
ATOM 553 C C . ASP A 1 71 ? -7.073 6.420 1.404 1.00 94.19 71 ASP A C 1
ATOM 555 O O . ASP A 1 71 ? -6.773 6.359 0.204 1.00 94.19 71 ASP A O 1
ATOM 559 N N . LEU A 1 72 ? -7.512 5.347 2.067 1.00 95.25 72 LEU A N 1
ATOM 560 C CA . LEU A 1 72 ? -7.602 4.013 1.485 1.00 95.25 72 LEU A CA 1
ATOM 561 C C . LEU A 1 72 ? -8.603 3.958 0.323 1.00 95.25 72 LEU A C 1
ATOM 563 O O . LEU A 1 72 ? -8.393 3.207 -0.629 1.00 95.25 72 LEU A O 1
ATOM 567 N N . VAL A 1 73 ? -9.669 4.763 0.361 1.00 95.75 73 VAL A N 1
ATOM 568 C CA . VAL A 1 73 ? -10.694 4.795 -0.695 1.00 95.75 73 VAL A CA 1
ATOM 569 C C . VAL A 1 73 ? -10.079 5.249 -2.019 1.00 95.75 73 VAL A C 1
ATOM 571 O O . VAL A 1 73 ? -10.246 4.575 -3.045 1.00 95.75 73 VAL A O 1
ATOM 574 N N . SER A 1 74 ? -9.318 6.345 -2.002 1.00 96.25 74 SER A N 1
ATOM 575 C CA . SER A 1 74 ? -8.649 6.861 -3.199 1.00 96.25 74 SER A CA 1
ATOM 576 C C . SER A 1 74 ? -7.566 5.910 -3.707 1.00 96.25 74 SER A C 1
ATOM 578 O O . SER A 1 74 ? -7.494 5.640 -4.911 1.00 96.25 74 SER A O 1
ATOM 580 N N . VAL A 1 75 ? -6.766 5.330 -2.804 1.00 97.06 75 VAL A N 1
ATOM 581 C CA . VAL A 1 75 ? -5.733 4.342 -3.165 1.00 97.06 75 VAL A CA 1
ATOM 582 C C . VAL A 1 75 ? -6.358 3.120 -3.843 1.00 97.06 75 VAL A C 1
ATOM 584 O O . VAL A 1 75 ? -5.926 2.733 -4.932 1.00 97.06 75 VAL A O 1
ATOM 587 N N . VAL A 1 76 ? -7.414 2.540 -3.263 1.00 96.56 76 VAL A N 1
ATOM 588 C CA . VAL A 1 76 ? -8.118 1.374 -3.827 1.00 96.56 76 VAL A CA 1
ATOM 589 C C . VAL A 1 76 ? -8.707 1.690 -5.201 1.00 96.56 76 VAL A C 1
ATOM 591 O O . VAL A 1 76 ? -8.611 0.862 -6.110 1.00 96.56 76 VAL A O 1
ATOM 594 N N . SER A 1 77 ? -9.283 2.882 -5.382 1.00 96.50 77 SER A N 1
ATOM 595 C CA . SER A 1 77 ? -9.824 3.327 -6.673 1.00 96.50 77 SER A CA 1
ATOM 596 C C . SER A 1 77 ? -8.757 3.309 -7.775 1.00 96.50 77 SER A C 1
ATOM 598 O O . SER A 1 77 ? -8.954 2.707 -8.837 1.00 96.50 77 SER A O 1
ATOM 600 N N . ILE A 1 78 ? -7.580 3.882 -7.502 1.00 97.31 78 ILE A N 1
ATOM 601 C CA . ILE A 1 78 ? -6.459 3.930 -8.451 1.00 97.31 78 ILE A CA 1
ATOM 602 C C . ILE A 1 78 ? -5.900 2.530 -8.712 1.00 97.31 78 ILE A C 1
ATOM 604 O O . ILE A 1 78 ? -5.708 2.143 -9.867 1.00 97.31 78 ILE A O 1
ATOM 608 N N . VAL A 1 79 ? -5.662 1.743 -7.662 1.00 96.19 79 VAL A N 1
ATOM 609 C CA . VAL A 1 79 ? -5.129 0.379 -7.794 1.00 96.19 79 VAL A CA 1
ATOM 610 C C . VAL A 1 79 ? -6.046 -0.474 -8.672 1.00 96.19 79 VAL A C 1
ATOM 612 O O . VAL A 1 79 ? -5.566 -1.111 -9.615 1.00 96.19 79 VAL A O 1
ATOM 615 N N . LYS A 1 80 ? -7.364 -0.435 -8.429 1.00 95.62 80 LYS A N 1
ATOM 616 C CA . LYS A 1 80 ? -8.359 -1.166 -9.232 1.00 95.62 80 LYS A CA 1
ATOM 617 C C . LYS A 1 80 ? -8.390 -0.685 -10.679 1.00 95.62 80 LYS A C 1
ATOM 619 O O . LYS A 1 80 ? -8.375 -1.518 -11.587 1.00 95.62 80 LYS A O 1
ATOM 624 N N . LYS A 1 81 ? -8.371 0.634 -10.911 1.00 96.81 81 LYS A N 1
ATOM 625 C CA . LYS A 1 81 ? -8.344 1.242 -12.256 1.00 96.81 81 LYS A CA 1
ATOM 626 C C . LYS A 1 81 ? -7.209 0.686 -13.119 1.00 96.81 81 LYS A C 1
ATOM 628 O O . LYS A 1 81 ? -7.411 0.430 -14.304 1.00 96.81 81 LYS A O 1
ATOM 633 N N . TYR A 1 82 ? -6.038 0.461 -12.525 1.00 96.75 82 TYR A N 1
ATOM 634 C CA . TYR A 1 82 ? -4.850 -0.031 -13.228 1.00 96.75 82 TYR A CA 1
ATOM 635 C C . TYR A 1 82 ? -4.568 -1.525 -13.034 1.00 96.75 82 TYR A C 1
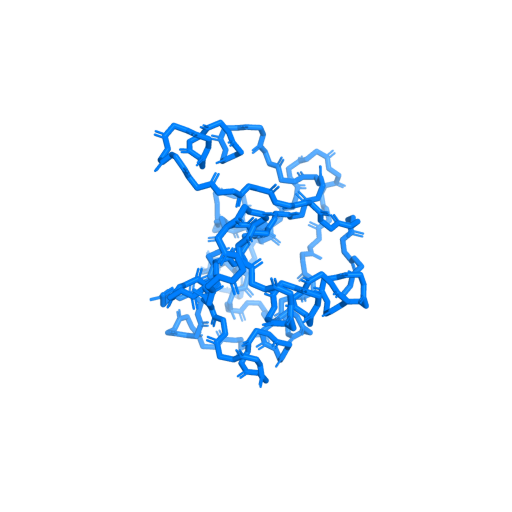ATOM 637 O O . TYR A 1 82 ? -3.517 -1.995 -13.471 1.00 96.75 82 TYR A O 1
ATOM 645 N N . LYS A 1 83 ? -5.484 -2.278 -12.407 1.00 95.25 83 LYS A N 1
ATOM 646 C CA . LYS A 1 83 ? -5.333 -3.717 -12.115 1.00 95.25 83 LYS A CA 1
ATOM 647 C C . LYS A 1 83 ? -4.019 -4.040 -11.389 1.00 95.25 83 LYS A C 1
ATOM 649 O O . LYS A 1 83 ? -3.369 -5.047 -11.665 1.00 95.25 83 LYS A O 1
ATOM 654 N N . CYS A 1 84 ? -3.608 -3.138 -10.505 1.00 95.75 84 CYS A N 1
ATOM 655 C CA . CYS A 1 84 ? -2.483 -3.362 -9.613 1.00 95.75 84 CYS A CA 1
ATOM 656 C C . CYS A 1 84 ? -2.946 -4.157 -8.389 1.00 95.75 84 CYS A C 1
ATOM 658 O O . CYS A 1 84 ? -4.138 -4.317 -8.137 1.00 95.75 84 CYS A O 1
ATOM 660 N N . PHE A 1 85 ? -1.974 -4.630 -7.630 1.00 95.31 85 PHE A N 1
ATOM 661 C CA . PHE A 1 85 ? -2.166 -5.265 -6.340 1.00 95.31 85 PHE A CA 1
ATOM 662 C C . PHE A 1 85 ? -1.975 -4.227 -5.234 1.00 95.31 85 PHE A C 1
ATOM 664 O O . PHE A 1 85 ? -1.163 -3.312 -5.393 1.00 95.31 85 PHE A O 1
ATOM 671 N N . LEU A 1 86 ? -2.696 -4.369 -4.127 1.00 95.25 86 LEU A N 1
ATOM 672 C CA . LEU A 1 86 ? -2.564 -3.523 -2.943 1.00 95.25 86 LEU A CA 1
ATOM 673 C C . LEU A 1 86 ? -2.286 -4.406 -1.736 1.00 95.25 86 LEU A C 1
ATOM 675 O O . LEU A 1 86 ? -2.930 -5.436 -1.570 1.00 95.25 86 LEU A O 1
ATOM 679 N N . PHE A 1 87 ? -1.342 -3.972 -0.912 1.00 93.12 87 PHE A N 1
ATOM 680 C CA . PHE A 1 87 ? -1.085 -4.500 0.416 1.00 93.12 87 PHE A CA 1
ATOM 681 C C . PHE A 1 87 ? -1.163 -3.346 1.414 1.00 93.12 87 PHE A C 1
ATOM 683 O O . PHE A 1 87 ? -0.528 -2.308 1.215 1.00 93.12 87 PHE A O 1
ATOM 690 N N . VAL A 1 88 ? -1.951 -3.535 2.467 1.00 92.94 88 VAL A N 1
ATOM 691 C CA . VAL A 1 88 ? -2.125 -2.564 3.548 1.00 92.94 88 VAL A CA 1
ATOM 692 C C . VAL A 1 88 ? -1.515 -3.158 4.808 1.00 92.94 88 VAL A C 1
ATOM 694 O O . VAL A 1 88 ? -1.936 -4.234 5.238 1.00 92.94 88 VAL A O 1
ATOM 697 N N . ASP A 1 89 ? -0.526 -2.478 5.383 1.00 90.38 89 ASP A N 1
ATOM 698 C CA . ASP A 1 89 ? -0.048 -2.811 6.722 1.00 90.38 89 ASP A CA 1
ATOM 699 C C . ASP A 1 89 ? -1.055 -2.296 7.754 1.00 90.38 89 ASP A C 1
ATOM 701 O O . ASP A 1 89 ? -1.365 -1.107 7.813 1.00 90.38 89 ASP A O 1
ATOM 705 N N . GLU A 1 90 ? -1.596 -3.217 8.544 1.00 87.50 90 GLU A N 1
ATOM 706 C CA . GLU A 1 90 ? -2.646 -2.951 9.524 1.00 87.50 90 GLU A CA 1
ATOM 707 C C . GLU A 1 90 ? -2.125 -2.994 10.974 1.00 87.50 90 GLU A C 1
ATOM 709 O O . GLU A 1 90 ? -2.923 -3.002 11.916 1.00 87.50 90 GLU A O 1
ATOM 714 N N . ALA A 1 91 ? -0.800 -3.034 11.177 1.00 86.38 91 ALA A N 1
ATOM 715 C CA . ALA A 1 91 ? -0.183 -3.210 12.494 1.00 86.38 91 ALA A CA 1
ATOM 716 C C . ALA A 1 91 ? -0.657 -2.180 13.530 1.00 86.38 91 ALA A C 1
ATOM 718 O O . ALA A 1 91 ? -0.786 -2.513 14.706 1.00 86.38 91 ALA A O 1
ATOM 719 N N . HIS A 1 92 ? -0.904 -0.939 13.102 1.00 86.44 92 HIS A N 1
ATOM 720 C CA . HIS A 1 92 ? -1.302 0.162 13.985 1.00 86.44 92 HIS A CA 1
ATOM 721 C C . HIS A 1 92 ? -2.791 0.518 13.882 1.00 86.44 92 HIS A C 1
ATOM 723 O O . HIS A 1 92 ? -3.321 1.191 14.761 1.00 86.44 92 HIS A O 1
ATOM 729 N N . SER A 1 93 ? -3.484 0.070 12.834 1.00 84.00 93 SER A N 1
ATOM 730 C CA . SER A 1 93 ? -4.909 0.344 12.621 1.00 84.00 93 SER A CA 1
ATOM 731 C C . SER A 1 93 ? -5.823 -0.692 13.270 1.00 84.00 93 SER A C 1
ATOM 733 O O . SER A 1 93 ? -6.911 -0.326 13.724 1.00 84.00 93 SER A O 1
ATOM 735 N N . ILE A 1 94 ? -5.425 -1.968 13.352 1.00 87.00 94 ILE A N 1
ATOM 736 C CA . ILE A 1 94 ? -6.205 -2.989 14.071 1.00 87.00 94 ILE A CA 1
ATOM 737 C C . ILE A 1 94 ? -6.266 -2.633 15.560 1.00 87.00 94 ILE A C 1
ATOM 739 O O . ILE A 1 94 ? -5.262 -2.321 16.190 1.00 87.00 94 ILE A O 1
ATOM 743 N N . GLY A 1 95 ? -7.469 -2.667 16.128 1.00 87.56 95 GLY A N 1
ATOM 744 C CA . GLY A 1 95 ? -7.753 -2.245 17.501 1.00 87.56 95 GLY A CA 1
ATOM 745 C C . GLY A 1 95 ? -7.885 -0.729 17.687 1.00 87.56 95 GLY A C 1
ATOM 746 O O . GLY A 1 95 ? -8.474 -0.309 18.679 1.00 87.56 95 GLY A O 1
ATOM 747 N N . ALA A 1 96 ? -7.411 0.083 16.734 1.00 87.88 96 ALA A N 1
ATOM 748 C CA . ALA A 1 96 ? -7.484 1.545 16.783 1.00 87.88 96 ALA A CA 1
ATOM 749 C C . ALA A 1 96 ? -8.606 2.131 15.908 1.00 87.88 96 ALA A C 1
ATOM 751 O O . ALA A 1 96 ? -9.211 3.139 16.271 1.00 87.88 96 ALA A O 1
ATOM 752 N N . LEU A 1 97 ? -8.899 1.507 14.760 1.00 89.19 97 LEU A N 1
ATOM 753 C CA . LEU A 1 97 ? -9.864 1.997 13.772 1.00 89.19 97 LEU A CA 1
ATOM 754 C C . LEU A 1 97 ? -11.024 1.030 13.530 1.00 89.19 97 LEU A C 1
ATOM 756 O O . LEU A 1 97 ? -10.898 -0.190 13.649 1.00 89.19 97 LEU A O 1
ATOM 760 N N . GLY A 1 98 ? -12.151 1.610 13.112 1.00 89.50 98 GLY A N 1
ATOM 761 C CA . GLY A 1 98 ? -13.398 0.894 12.860 1.00 89.50 98 GLY A CA 1
ATOM 762 C C . GLY A 1 98 ? -14.230 0.726 14.130 1.00 89.50 98 GLY A C 1
ATOM 763 O O . GLY A 1 98 ? -13.713 0.711 15.245 1.00 89.50 98 GLY A O 1
ATOM 764 N N . LYS A 1 99 ? -15.553 0.603 13.975 1.00 90.44 99 LYS A N 1
ATOM 765 C CA . LYS A 1 99 ? -16.484 0.505 15.117 1.00 90.44 99 LYS A CA 1
ATOM 766 C C . LYS A 1 99 ? -16.203 -0.696 16.021 1.00 90.44 99 LYS A C 1
ATOM 768 O O . LYS A 1 99 ? -16.559 -0.659 17.193 1.00 90.44 99 LYS A O 1
ATOM 773 N N . THR A 1 100 ? -15.609 -1.754 15.472 1.00 94.12 100 THR A N 1
ATOM 774 C CA . THR A 1 100 ? -15.260 -2.975 16.208 1.00 94.12 100 THR A CA 1
ATOM 775 C C . THR A 1 100 ? -13.750 -3.189 16.297 1.00 94.12 100 THR A C 1
ATOM 777 O O . THR A 1 100 ? -13.310 -4.256 16.715 1.00 94.12 100 THR A O 1
ATOM 780 N N . GLY A 1 101 ? -12.948 -2.189 15.914 1.00 90.56 101 GLY A N 1
ATOM 781 C CA . GLY A 1 101 ? -11.492 -2.290 15.922 1.00 90.56 101 GLY A CA 1
ATOM 782 C C . GLY A 1 101 ? -10.926 -3.162 14.797 1.00 90.56 101 GLY A C 1
ATOM 783 O O . GLY A 1 101 ? -9.803 -3.648 14.921 1.00 90.56 101 GLY A O 1
ATOM 784 N N . ARG A 1 102 ? -11.666 -3.417 13.707 1.00 90.31 102 ARG A N 1
ATOM 785 C CA . ARG A 1 102 ? -11.192 -4.291 12.612 1.00 90.31 102 ARG A CA 1
ATOM 786 C C . ARG A 1 102 ? -10.242 -3.614 11.620 1.00 90.31 102 ARG A C 1
ATOM 788 O O . ARG A 1 102 ? -9.905 -4.229 10.611 1.00 90.31 102 ARG A O 1
ATOM 795 N N . GLY A 1 103 ? -9.792 -2.395 11.905 1.00 92.38 103 GLY A N 1
ATOM 796 C CA . GLY A 1 103 ? -8.755 -1.719 11.131 1.00 92.38 103 GLY A CA 1
ATOM 797 C C . GLY A 1 103 ? -9.288 -0.757 10.076 1.00 92.38 103 GLY A C 1
ATOM 798 O O . GLY A 1 103 ? -10.467 -0.375 10.076 1.00 92.38 103 GLY A O 1
ATOM 799 N N . ILE A 1 104 ? -8.400 -0.336 9.173 1.00 93.81 104 ILE A N 1
ATOM 800 C CA . ILE A 1 104 ? -8.685 0.752 8.228 1.00 93.81 104 ILE A CA 1
ATOM 801 C C . ILE A 1 104 ? -9.766 0.365 7.214 1.00 93.81 104 ILE A C 1
ATOM 803 O O . ILE A 1 104 ? -10.579 1.203 6.815 1.00 93.81 104 ILE A O 1
ATOM 807 N N . CYS A 1 105 ? -9.847 -0.917 6.850 1.00 92.44 105 CYS A N 1
ATOM 808 C CA . CYS A 1 105 ? -10.878 -1.417 5.943 1.00 92.44 105 CYS A CA 1
ATOM 809 C C . CYS A 1 105 ? -12.291 -1.240 6.528 1.00 92.44 105 CYS A C 1
ATOM 811 O O . CYS A 1 105 ? -13.189 -0.758 5.842 1.00 92.44 105 CYS A O 1
ATOM 813 N N . GLU A 1 106 ? -12.492 -1.553 7.816 1.00 93.62 106 GLU A N 1
ATOM 814 C CA . GLU A 1 106 ? -13.785 -1.328 8.481 1.00 93.62 106 GLU A CA 1
ATOM 815 C C . GLU A 1 106 ? -14.090 0.165 8.625 1.00 93.62 106 GLU A C 1
ATOM 817 O O . GLU A 1 106 ? -15.227 0.583 8.411 1.00 93.62 106 GLU A O 1
ATOM 822 N N . TYR A 1 107 ? -13.082 0.966 8.975 1.00 93.31 107 TYR A N 1
ATOM 823 C CA . TYR A 1 107 ? -13.233 2.411 9.134 1.00 93.31 107 TYR A CA 1
ATOM 824 C C . TYR A 1 107 ? -13.678 3.107 7.842 1.00 93.31 107 TYR A C 1
ATOM 826 O O . TYR A 1 107 ? -14.554 3.967 7.874 1.00 93.31 107 TYR A O 1
ATOM 834 N N . THR A 1 108 ? -13.111 2.704 6.706 1.00 92.94 108 THR A N 1
ATOM 835 C CA . THR A 1 108 ? -13.397 3.298 5.390 1.00 92.94 108 THR A CA 1
ATOM 836 C C . THR A 1 108 ? -14.535 2.613 4.630 1.00 92.94 108 THR A C 1
ATOM 838 O O . THR A 1 108 ? -14.958 3.107 3.587 1.00 92.94 108 THR A O 1
ATOM 841 N N . GLY A 1 109 ? -15.040 1.475 5.120 1.00 92.56 109 GLY A N 1
ATOM 842 C CA . GLY A 1 109 ? -16.035 0.659 4.414 1.00 92.56 109 GLY A CA 1
ATOM 843 C C . GLY A 1 109 ? -15.484 -0.064 3.177 1.00 92.56 109 GLY A C 1
ATOM 844 O O . GLY A 1 109 ? -16.257 -0.557 2.354 1.00 92.56 109 GLY A O 1
ATOM 845 N N . VAL A 1 110 ? -14.160 -0.128 3.029 1.00 93.19 110 VAL A N 1
ATOM 846 C CA . VAL A 1 110 ? -13.488 -0.868 1.959 1.00 93.19 110 VAL A CA 1
ATOM 847 C C . VAL A 1 110 ? -13.550 -2.364 2.263 1.00 93.19 110 VAL A C 1
ATOM 849 O O . VAL A 1 110 ? -13.203 -2.808 3.354 1.00 93.19 110 VAL A O 1
ATOM 852 N N . ASP A 1 111 ? -13.956 -3.158 1.272 1.00 90.38 111 ASP A N 1
ATOM 853 C CA . ASP A 1 111 ? -13.948 -4.617 1.376 1.00 90.38 111 ASP A CA 1
ATOM 854 C C . ASP A 1 111 ? -12.506 -5.137 1.571 1.00 90.38 111 ASP A C 1
ATOM 856 O O . ASP A 1 111 ? -11.666 -4.915 0.687 1.00 90.38 111 ASP A O 1
ATOM 860 N N . PRO A 1 112 ? -12.202 -5.868 2.664 1.00 86.75 112 PRO A N 1
ATOM 861 C CA . PRO A 1 112 ? -10.887 -6.462 2.894 1.00 86.75 112 PRO A CA 1
ATOM 862 C C . PRO A 1 112 ? -10.387 -7.368 1.758 1.00 86.75 112 PRO A C 1
ATOM 864 O O . PRO A 1 112 ? -9.179 -7.538 1.591 1.00 86.75 112 PRO A O 1
ATOM 867 N N . ALA A 1 113 ? -11.280 -7.952 0.952 1.00 86.38 113 ALA A N 1
ATOM 868 C CA . ALA A 1 113 ? -10.884 -8.735 -0.221 1.00 86.38 113 ALA A CA 1
ATOM 869 C C . ALA A 1 113 ? -10.215 -7.874 -1.308 1.00 86.38 113 ALA A C 1
ATOM 871 O O . ALA A 1 113 ? -9.444 -8.382 -2.119 1.00 86.38 113 ALA A O 1
ATOM 872 N N . SER A 1 114 ? -10.465 -6.562 -1.313 1.00 82.19 114 SER A N 1
ATOM 873 C CA . SER A 1 114 ? -9.883 -5.632 -2.284 1.00 82.19 114 SER A CA 1
ATOM 874 C C . SER A 1 114 ? -8.474 -5.140 -1.944 1.00 82.19 114 SER A C 1
ATOM 876 O O . SER A 1 114 ? -7.867 -4.458 -2.768 1.00 82.19 114 SER A O 1
ATOM 878 N N . VAL A 1 115 ? -7.953 -5.506 -0.768 1.00 81.06 115 VAL A N 1
ATOM 879 C CA . VAL A 1 115 ? -6.623 -5.106 -0.272 1.00 81.06 115 VAL A CA 1
ATOM 880 C C . VAL A 1 115 ? -5.679 -6.299 -0.028 1.00 81.06 115 VAL A C 1
ATOM 882 O O . VAL A 1 115 ? -4.617 -6.133 0.564 1.00 81.06 115 VAL A O 1
ATOM 885 N N . ARG A 1 116 ? -6.075 -7.518 -0.429 1.00 62.09 116 ARG A N 1
ATOM 886 C CA . ARG A 1 116 ? -5.314 -8.775 -0.243 1.00 62.09 116 ARG A CA 1
ATOM 887 C C . ARG A 1 116 ? -5.139 -9.551 -1.546 1.00 62.09 116 ARG A C 1
ATOM 889 O O . ARG A 1 116 ? -5.438 -10.743 -1.622 1.00 62.09 116 ARG A O 1
ATOM 896 N N . SER A 1 117 ? -4.696 -8.865 -2.585 1.00 52.16 117 SER A N 1
ATOM 897 C CA . SER A 1 117 ? -4.494 -9.448 -3.916 1.00 52.16 117 SER A CA 1
ATOM 898 C C . SER A 1 117 ? -3.019 -9.482 -4.263 1.00 52.16 117 SER A C 1
ATOM 900 O O . SER A 1 117 ? -2.380 -8.441 -3.996 1.00 52.16 117 SER A O 1
#

Radius of gyration: 14.11 Å; chains: 1; bounding box: 33×22×39 Å

pLDDT: mean 90.45, std 8.0, range [52.16, 98.5]

Sequence (117 aa):
IISDSCNHSSIVIGARLSGAVIKVFKHQDTSDLERIIRHSIIHGQPRSRRPWTKILVVVEGIYSMEGEICDLVSVVSIVKKYKCFLFVDEAHSIGALGKTGRGICEYTGVDPASVRS

Secondary structure (DSSP, 8-state):
-EEETTS-HHHHHHHHHTTPPPEEE-TT-HHHHHHHHHHHHHH-STTT-PPPS--EEEEESB-TTT-PBP-HHHHHHHHHHTT-EEEEE-TTTTTTSSTTS--HHHHHT--GGGGB-

Foldseek 3Di:
DEEEPLPDVVVVVVCVVVVDDYHYFYHLPLVSVLVVLVCCQCQPDPPPSDHDPADEYEEECARPPPRDGHPVVSVLVSCVVSVHAAAYHFPPFQLPAAPNSRGNCNRVVNDPVSHHD